Protein AF-A0A644YPH9-F1 (afdb_monomer_lite)

Organism: NCBI:txid1076179

pLDDT: mean 88.37, std 15.54, range [38.16, 98.62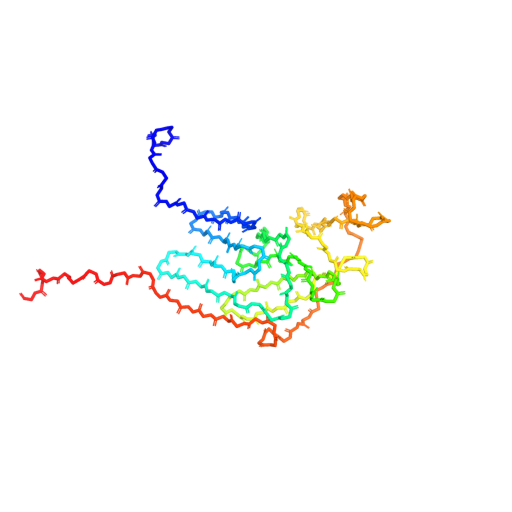]

Structure (mmCIF, N/CA/C/O backbone):
data_AF-A0A644YPH9-F1
#
_entry.id   AF-A0A644YPH9-F1
#
loop_
_atom_site.group_PDB
_atom_site.id
_atom_site.type_symbol
_atom_site.label_atom_id
_atom_site.label_alt_id
_atom_site.label_comp_id
_atom_site.label_asym_id
_atom_site.label_entity_id
_atom_site.label_seq_id
_atom_site.pdbx_PDB_ins_code
_atom_site.Cartn_x
_atom_site.Cartn_y
_atom_site.Cartn_z
_atom_site.occupancy
_atom_site.B_iso_or_equiv
_atom_site.auth_seq_id
_atom_site.auth_comp_id
_atom_site.auth_asym_id
_atom_site.auth_atom_id
_atom_site.pdbx_PDB_model_num
ATOM 1 N N . MET A 1 1 ? -32.885 12.962 -2.043 1.00 40.41 1 MET A N 1
ATOM 2 C CA . MET A 1 1 ? -31.668 13.190 -2.846 1.00 40.41 1 MET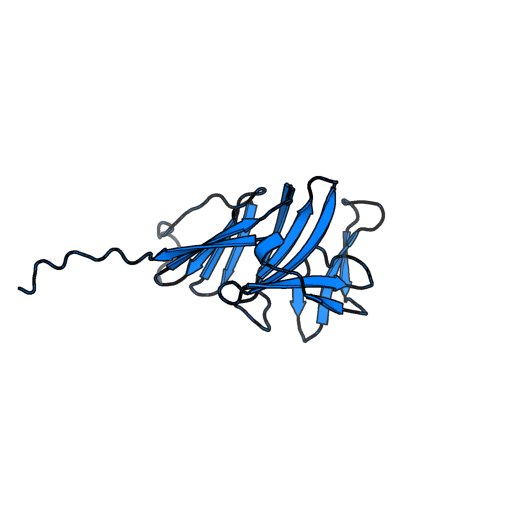 A CA 1
ATOM 3 C C . MET A 1 1 ? -30.880 14.287 -2.142 1.00 40.41 1 MET A C 1
ATOM 5 O O . MET A 1 1 ? -31.164 15.458 -2.343 1.00 40.41 1 MET A O 1
ATOM 9 N N . TYR A 1 2 ? -30.002 13.911 -1.212 1.00 47.50 2 TYR A N 1
ATOM 10 C CA . TYR A 1 2 ? -28.972 14.816 -0.691 1.00 47.50 2 TYR A CA 1
ATOM 11 C C . TYR A 1 2 ? -27.827 14.809 -1.713 1.00 47.50 2 TYR A C 1
ATOM 13 O O . TYR A 1 2 ? -27.569 13.741 -2.264 1.00 47.50 2 TYR A O 1
ATOM 21 N N . GLY A 1 3 ? -27.162 15.934 -1.993 1.00 59.81 3 GLY A N 1
ATOM 22 C CA . GLY A 1 3 ? -25.849 15.840 -2.656 1.00 59.81 3 GLY A CA 1
ATOM 23 C C . GLY A 1 3 ? -25.526 16.743 -3.843 1.00 59.81 3 GLY A C 1
ATOM 24 O O . GLY A 1 3 ? -24.642 16.384 -4.606 1.00 59.81 3 GLY A O 1
ATOM 25 N N . LEU A 1 4 ? -26.165 17.903 -4.016 1.00 57.34 4 LEU A N 1
ATOM 26 C CA . LEU A 1 4 ? -25.574 18.953 -4.873 1.00 57.34 4 LEU A CA 1
ATOM 27 C C . LEU A 1 4 ? -25.153 20.203 -4.087 1.00 57.34 4 LEU A C 1
ATOM 29 O O . LEU A 1 4 ? -24.172 20.831 -4.458 1.00 57.34 4 LEU A O 1
ATOM 33 N N . ASN A 1 5 ? -25.822 20.498 -2.962 1.00 69.81 5 ASN A N 1
ATOM 34 C CA . ASN A 1 5 ? -25.541 21.659 -2.101 1.00 69.81 5 ASN A CA 1
ATOM 35 C C . ASN A 1 5 ? -25.310 21.281 -0.623 1.00 69.81 5 ASN A C 1
ATOM 37 O O . ASN A 1 5 ? -25.461 22.122 0.257 1.00 69.81 5 ASN A O 1
ATOM 41 N N . SER A 1 6 ? -25.047 20.008 -0.318 1.00 69.38 6 SER A N 1
ATOM 42 C CA . SER A 1 6 ? -24.733 19.595 1.055 1.00 69.38 6 SER A CA 1
ATOM 43 C C . SER A 1 6 ? -23.282 19.922 1.373 1.00 69.38 6 SER A C 1
ATOM 45 O O . SER A 1 6 ? -22.406 19.599 0.568 1.00 69.38 6 SER A O 1
ATOM 47 N N . GLU A 1 7 ? -23.023 20.496 2.547 1.00 68.69 7 GLU A N 1
ATOM 48 C CA . GLU A 1 7 ? -21.651 20.601 3.035 1.00 68.69 7 GLU A CA 1
ATOM 49 C C . GLU A 1 7 ? -21.057 19.197 3.235 1.00 68.69 7 GLU A C 1
ATOM 51 O O . GLU A 1 7 ? -21.770 18.281 3.668 1.00 68.69 7 GLU A O 1
ATOM 56 N N . PRO A 1 8 ? -19.782 18.988 2.863 1.00 68.44 8 PRO A N 1
ATOM 57 C CA . PRO A 1 8 ? -19.119 17.714 3.077 1.00 68.44 8 PRO A CA 1
ATOM 58 C C . PRO A 1 8 ? -19.097 17.386 4.572 1.00 68.44 8 PRO A C 1
ATOM 60 O O . PRO A 1 8 ? -18.744 18.224 5.396 1.00 68.44 8 PRO A O 1
ATOM 63 N N . MET A 1 9 ? -19.453 16.147 4.923 1.00 62.53 9 MET A N 1
ATOM 64 C CA . MET A 1 9 ? -19.448 15.694 6.321 1.00 62.53 9 MET A CA 1
ATOM 65 C C . MET A 1 9 ? -18.043 15.699 6.944 1.00 62.53 9 MET A C 1
ATOM 67 O O . MET A 1 9 ? -17.922 15.796 8.159 1.00 62.53 9 MET A O 1
ATOM 71 N N . ALA A 1 10 ? -17.000 15.582 6.120 1.00 64.75 10 ALA A N 1
ATOM 72 C CA . ALA A 1 10 ? -15.603 15.708 6.511 1.00 64.75 10 ALA A CA 1
ATOM 73 C C . ALA A 1 10 ? -14.764 16.134 5.296 1.00 64.75 10 ALA A C 1
ATOM 75 O O . ALA A 1 10 ? -15.078 15.769 4.159 1.00 64.75 10 ALA A O 1
ATOM 76 N N . GLN A 1 11 ? -13.687 16.880 5.538 1.00 73.19 11 GLN A N 1
ATOM 77 C CA . GLN A 1 11 ? -12.686 17.229 4.535 1.00 73.19 11 GLN A CA 1
ATOM 78 C C . GLN A 1 11 ? -11.300 17.100 5.163 1.00 73.19 11 GLN A C 1
ATOM 80 O O . GLN A 1 11 ? -11.021 17.730 6.176 1.00 73.19 11 GLN A O 1
ATOM 85 N N . GLU A 1 12 ? -10.435 16.316 4.528 1.00 76.31 12 GLU A N 1
ATOM 86 C CA . GLU A 1 12 ? -9.078 16.036 4.994 1.00 76.31 12 GLU A CA 1
ATOM 87 C C . GLU A 1 12 ? -8.065 16.293 3.877 1.00 76.31 12 GLU A C 1
ATOM 89 O O . GLU A 1 12 ? -8.379 16.162 2.689 1.00 76.31 12 GLU A O 1
ATOM 94 N N . PHE A 1 13 ? -6.834 16.646 4.248 1.00 81.31 13 PHE A N 1
ATOM 95 C CA . PHE A 1 13 ? -5.732 16.720 3.291 1.00 81.31 13 PHE A CA 1
ATOM 96 C C . PHE A 1 13 ? -5.200 15.313 3.013 1.00 81.31 13 PHE A C 1
ATOM 98 O O . PHE A 1 13 ? -4.717 14.629 3.914 1.00 81.31 13 PHE A O 1
ATOM 105 N N . ALA A 1 14 ? -5.262 14.892 1.751 1.00 91.00 14 ALA A N 1
ATOM 106 C CA . ALA A 1 14 ? -4.777 13.589 1.318 1.00 91.00 14 ALA A CA 1
ATOM 107 C C . ALA A 1 14 ? -3.995 13.709 0.007 1.00 91.00 14 ALA A C 1
ATOM 109 O O . ALA A 1 14 ? -4.498 14.250 -0.977 1.00 91.00 14 ALA A O 1
ATOM 110 N N . ASP A 1 15 ? -2.782 13.156 -0.011 1.00 95.25 15 ASP A N 1
ATOM 111 C CA . ASP A 1 15 ? -2.005 12.958 -1.242 1.00 95.25 15 ASP A CA 1
ATOM 112 C C . ASP A 1 15 ? -2.332 11.604 -1.886 1.00 95.25 15 ASP A C 1
ATOM 114 O O . ASP A 1 15 ? -2.245 11.430 -3.103 1.00 95.25 15 ASP A O 1
ATOM 118 N N . VAL A 1 16 ? -2.702 10.623 -1.059 1.00 96.56 16 VAL A N 1
ATOM 119 C CA . VAL A 1 16 ? -3.075 9.269 -1.469 1.00 96.56 16 VAL A CA 1
ATOM 120 C C . VAL A 1 16 ? -4.254 8.780 -0.636 1.00 96.56 16 VAL A C 1
ATOM 122 O O . VAL A 1 16 ? -4.395 9.139 0.531 1.00 96.56 16 VAL A O 1
ATOM 125 N N . GLY A 1 17 ? -5.092 7.928 -1.220 1.00 95.56 17 GLY A N 1
ATOM 126 C CA . GLY A 1 17 ? -6.239 7.369 -0.520 1.00 95.56 17 GLY A CA 1
ATOM 127 C C . GLY A 1 17 ? -7.339 6.888 -1.453 1.00 95.56 17 GLY A C 1
ATOM 128 O O . GLY A 1 17 ? -7.242 7.013 -2.675 1.00 95.56 17 GLY A O 1
ATOM 129 N N . PHE A 1 18 ? -8.390 6.335 -0.861 1.00 94.62 18 PHE A N 1
ATOM 130 C CA . PHE A 1 18 ? -9.619 5.961 -1.544 1.00 94.62 18 PHE A CA 1
ATOM 131 C C . PHE A 1 18 ? -10.792 5.925 -0.559 1.00 94.62 18 PHE A C 1
ATOM 133 O O . PHE A 1 18 ? -10.614 5.795 0.651 1.00 94.62 18 PHE A O 1
ATOM 140 N N . ILE A 1 19 ? -12.002 5.988 -1.109 1.00 92.56 19 ILE A N 1
ATOM 141 C CA . ILE A 1 19 ? -13.243 5.722 -0.384 1.00 92.56 19 ILE A CA 1
ATOM 142 C C . ILE A 1 19 ? -13.843 4.444 -0.964 1.00 92.56 19 ILE A C 1
ATOM 144 O O . ILE A 1 19 ? -13.970 4.311 -2.184 1.00 92.56 19 ILE A O 1
ATOM 148 N N . HIS A 1 20 ? -14.206 3.500 -0.102 1.00 89.75 20 HIS A N 1
ATOM 149 C CA . HIS A 1 20 ? -14.934 2.298 -0.486 1.00 89.75 20 HIS A CA 1
ATOM 150 C C . HIS A 1 20 ? -16.060 2.044 0.514 1.00 89.75 20 HIS A C 1
ATOM 152 O O . HIS A 1 20 ? -15.810 1.650 1.649 1.00 89.75 20 HIS A O 1
ATOM 158 N N . LYS A 1 21 ? -17.308 2.243 0.074 1.00 88.69 21 LYS A N 1
ATOM 159 C CA . LYS A 1 21 ? -18.503 2.178 0.931 1.00 88.69 21 LYS A CA 1
ATOM 160 C C . LYS A 1 21 ? -18.388 3.162 2.108 1.00 88.69 21 LYS A C 1
ATOM 162 O O . LYS A 1 21 ? -18.367 4.364 1.881 1.00 88.69 21 LYS A O 1
ATOM 167 N N . ASP A 1 22 ? -18.332 2.644 3.325 1.00 86.69 22 ASP A N 1
ATOM 168 C CA . ASP A 1 22 ? -18.206 3.327 4.612 1.00 86.69 22 ASP A CA 1
ATOM 169 C C . ASP A 1 22 ? -16.759 3.377 5.134 1.00 86.69 22 ASP A C 1
ATOM 171 O O . ASP A 1 22 ? -16.531 3.842 6.246 1.00 86.69 22 ASP A O 1
ATOM 175 N N . HIS A 1 23 ? -15.787 2.919 4.338 1.00 88.62 23 HIS A N 1
ATOM 176 C CA . HIS A 1 23 ? -14.367 2.973 4.671 1.00 88.62 23 HIS A CA 1
ATOM 177 C C . HIS A 1 23 ? -13.699 4.127 3.926 1.00 88.62 23 HIS A C 1
ATOM 179 O O . HIS A 1 23 ? -13.799 4.238 2.696 1.00 88.62 23 HIS A O 1
ATOM 185 N N . VAL A 1 24 ? -12.969 4.957 4.666 1.00 92.94 24 VAL A N 1
ATOM 186 C CA . VAL A 1 24 ? -12.131 6.022 4.110 1.00 92.94 24 VAL A CA 1
ATOM 187 C C . VAL A 1 24 ? -10.686 5.722 4.469 1.00 92.94 24 VAL A C 1
ATOM 189 O O . VAL A 1 24 ? -10.343 5.632 5.642 1.00 92.94 24 VAL A O 1
ATOM 192 N N . VAL A 1 25 ? -9.831 5.572 3.460 1.00 95.31 25 VAL A N 1
ATOM 193 C CA . VAL A 1 25 ? -8.392 5.369 3.649 1.00 95.31 25 VAL A CA 1
ATOM 19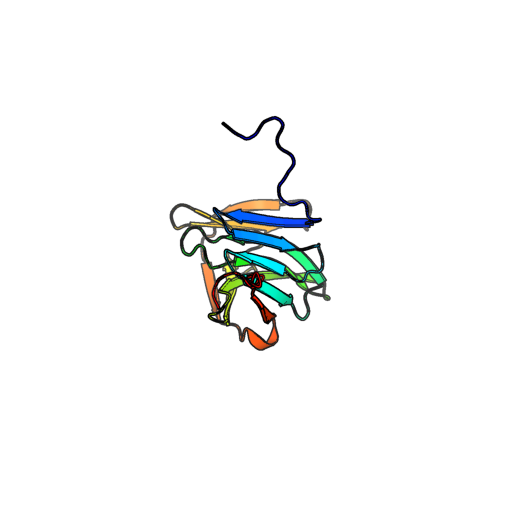4 C C . VAL A 1 25 ? -7.665 6.549 3.051 1.00 95.31 25 VAL A C 1
ATOM 196 O O . VAL A 1 25 ? -7.857 6.850 1.874 1.00 95.31 25 VAL A O 1
ATOM 199 N N . TYR A 1 26 ? -6.814 7.205 3.826 1.00 96.31 26 TYR A N 1
ATOM 200 C CA . TYR A 1 26 ? -6.079 8.368 3.353 1.00 96.31 26 TYR A CA 1
ATOM 201 C C . TYR A 1 26 ? -4.738 8.525 4.056 1.00 96.31 26 TYR A C 1
ATOM 203 O O . TYR A 1 26 ? -4.511 8.007 5.147 1.00 96.31 26 TYR A O 1
ATOM 211 N N . ALA A 1 27 ? -3.832 9.232 3.393 1.00 97.38 27 ALA A N 1
ATOM 212 C CA . ALA A 1 27 ? -2.565 9.650 3.959 1.00 97.38 27 ALA A CA 1
ATOM 213 C C . ALA A 1 27 ? -2.033 10.886 3.226 1.00 97.38 27 ALA A C 1
ATOM 215 O O . ALA A 1 27 ? -2.278 11.082 2.029 1.00 97.38 27 ALA A O 1
ATOM 216 N N . GLY A 1 28 ? -1.220 11.674 3.925 1.00 96.50 28 GLY A N 1
ATOM 217 C CA . GLY A 1 28 ? -0.272 12.568 3.265 1.00 96.50 28 GLY A CA 1
ATOM 218 C C . GLY A 1 28 ? 0.868 11.780 2.612 1.00 96.50 28 GLY A C 1
ATOM 219 O O . GLY A 1 28 ? 1.048 10.582 2.846 1.00 96.50 28 GLY A O 1
ATOM 220 N N . ARG A 1 29 ? 1.709 12.463 1.833 1.00 95.44 29 ARG A N 1
ATOM 221 C CA . ARG A 1 29 ? 2.818 11.850 1.089 1.00 95.44 29 ARG A CA 1
ATOM 222 C C . ARG A 1 29 ? 3.796 11.077 1.976 1.00 95.44 29 ARG A C 1
ATOM 224 O O . ARG A 1 29 ? 4.468 10.190 1.472 1.00 95.44 29 ARG A O 1
ATOM 231 N N . ARG A 1 30 ? 3.904 11.395 3.269 1.00 95.88 30 ARG A N 1
ATOM 232 C CA . ARG A 1 30 ? 4.821 10.740 4.224 1.00 95.88 30 ARG A CA 1
ATOM 233 C C . ARG A 1 30 ? 4.117 9.840 5.247 1.00 95.88 30 ARG A C 1
ATOM 235 O O . ARG A 1 30 ? 4.767 9.342 6.158 1.00 95.88 30 ARG A O 1
ATOM 242 N N . GLY A 1 31 ? 2.812 9.618 5.099 1.00 94.81 31 GLY A N 1
ATOM 243 C CA . GLY A 1 31 ? 2.020 8.917 6.105 1.00 94.81 31 GLY A CA 1
ATOM 244 C C . GLY A 1 31 ? 1.762 9.758 7.369 1.00 94.81 31 GLY A C 1
ATOM 245 O O . GLY A 1 31 ? 1.995 10.970 7.351 1.00 94.81 31 GLY A O 1
ATOM 246 N N . PRO A 1 32 ? 1.288 9.125 8.459 1.00 96.88 32 PRO A N 1
ATOM 247 C CA . PRO A 1 32 ? 0.827 7.731 8.516 1.00 96.88 32 PRO A CA 1
ATOM 248 C C . PRO A 1 32 ? -0.404 7.495 7.625 1.00 96.88 32 PRO A C 1
ATOM 250 O O . PRO A 1 32 ? -0.995 8.444 7.108 1.00 96.88 32 PRO A O 1
ATOM 253 N N . ILE A 1 33 ? -0.764 6.229 7.401 1.00 97.94 33 ILE A N 1
ATOM 254 C CA . ILE A 1 33 ? -2.029 5.892 6.734 1.00 97.94 33 ILE A CA 1
ATOM 255 C C . ILE A 1 33 ? -3.126 5.819 7.788 1.00 97.94 33 ILE A C 1
ATOM 257 O O . ILE A 1 33 ? -3.005 5.044 8.733 1.00 97.94 33 ILE A O 1
ATOM 261 N N . THR A 1 34 ? -4.200 6.572 7.589 1.00 97.06 34 THR A N 1
ATOM 262 C CA . THR A 1 34 ? -5.401 6.519 8.421 1.00 97.06 34 THR A CA 1
ATOM 263 C C . THR A 1 34 ? -6.496 5.755 7.689 1.00 97.06 34 THR A C 1
ATOM 265 O O . THR A 1 34 ? -6.770 6.007 6.513 1.00 97.06 34 THR A O 1
ATOM 268 N N . ILE A 1 35 ? -7.123 4.818 8.392 1.00 95.38 35 ILE A N 1
ATOM 269 C CA . ILE A 1 35 ? -8.295 4.061 7.958 1.00 95.38 35 ILE A CA 1
ATOM 270 C C . ILE A 1 35 ? -9.424 4.433 8.910 1.00 95.38 35 ILE A C 1
ATOM 272 O O . ILE A 1 35 ? -9.339 4.166 10.106 1.00 95.38 35 ILE A O 1
ATOM 276 N N . VAL A 1 36 ? -10.472 5.051 8.388 1.00 93.31 36 VAL A N 1
ATOM 277 C CA . VAL A 1 36 ? -11.686 5.364 9.140 1.00 93.31 36 VAL A CA 1
ATOM 278 C C . VAL A 1 36 ? -12.761 4.377 8.728 1.00 93.31 36 VAL A C 1
ATOM 280 O O . VAL A 1 36 ? -13.081 4.258 7.544 1.00 93.31 36 VAL A O 1
ATOM 283 N N . GLU A 1 37 ? -13.306 3.683 9.718 1.00 90.31 37 GLU A N 1
ATOM 284 C CA . GLU A 1 37 ? -14.361 2.687 9.577 1.00 90.31 37 GLU A CA 1
ATOM 285 C C . GLU A 1 37 ? -15.479 2.989 10.590 1.00 90.31 37 GLU A C 1
ATOM 287 O O . GLU A 1 37 ? -15.282 3.770 11.529 1.00 90.31 37 GLU A O 1
ATOM 292 N N . PRO A 1 38 ? -16.668 2.377 10.467 1.00 88.50 38 PRO A N 1
ATOM 293 C CA . PRO A 1 38 ? -17.702 2.534 11.481 1.00 88.50 38 PRO A CA 1
ATOM 294 C C . PRO A 1 38 ? -17.221 2.106 12.876 1.00 88.50 38 PRO A C 1
ATOM 296 O O . PRO A 1 38 ? -16.975 0.931 13.141 1.00 88.50 38 PRO A O 1
ATOM 299 N N . GLY A 1 39 ? -17.134 3.071 13.793 1.00 87.75 39 GLY A N 1
ATOM 300 C CA . GLY A 1 39 ? -16.837 2.831 15.206 1.00 87.75 39 GLY A CA 1
ATOM 301 C C . GLY A 1 39 ? -15.354 2.759 15.573 1.00 87.75 39 GLY A C 1
ATOM 302 O O . GLY A 1 39 ? -15.050 2.669 16.763 1.00 87.75 39 GLY A O 1
ATOM 303 N N . ARG A 1 40 ? -14.435 2.833 14.602 1.00 91.62 40 ARG A N 1
ATOM 304 C CA . ARG A 1 40 ? -12.993 2.855 14.870 1.00 91.62 40 ARG A CA 1
ATOM 305 C C . ARG A 1 40 ? -12.194 3.600 13.804 1.00 91.62 40 ARG A C 1
ATOM 307 O O . ARG A 1 40 ? -12.576 3.665 12.638 1.00 91.62 40 ARG A O 1
ATOM 314 N N . ALA A 1 41 ? -11.036 4.097 14.213 1.00 94.44 41 ALA A N 1
ATOM 315 C CA . ALA A 1 41 ? -9.994 4.599 13.340 1.00 94.44 41 ALA A CA 1
ATOM 316 C C . ALA A 1 41 ? -8.714 3.790 13.574 1.00 94.44 41 ALA A C 1
ATOM 318 O O . ALA A 1 41 ? -8.309 3.563 14.714 1.00 94.44 41 ALA A O 1
ATOM 319 N N . VAL A 1 42 ? -8.074 3.356 12.493 1.00 96.44 42 VAL A N 1
ATOM 320 C CA . VAL A 1 42 ? -6.801 2.632 12.522 1.00 96.44 42 VAL A CA 1
ATOM 321 C C . VAL A 1 42 ? -5.725 3.510 11.902 1.00 96.44 42 VAL A C 1
ATOM 323 O O . VAL A 1 42 ? -5.900 4.037 10.805 1.00 96.44 42 VAL A O 1
ATOM 326 N N . THR A 1 43 ? -4.597 3.647 12.589 1.00 97.94 43 THR A N 1
ATOM 327 C CA . THR A 1 43 ? -3.422 4.372 12.101 1.00 97.94 43 THR A CA 1
ATOM 328 C C . THR A 1 43 ? -2.288 3.391 11.836 1.00 97.94 43 THR A C 1
ATOM 330 O O . THR A 1 43 ? -1.906 2.610 12.706 1.00 97.94 43 THR A O 1
ATOM 333 N N . LEU A 1 44 ? -1.727 3.447 10.628 1.00 98.44 44 LEU A N 1
ATOM 334 C CA . LEU A 1 44 ? -0.582 2.651 10.201 1.00 98.44 44 LEU A CA 1
ATOM 335 C C . LEU A 1 44 ? 0.643 3.555 10.054 1.00 98.44 44 LEU A C 1
ATOM 337 O O . LEU A 1 44 ? 0.755 4.338 9.106 1.00 98.44 44 LEU A O 1
ATOM 341 N N . SER A 1 45 ? 1.581 3.425 10.986 1.00 98.25 45 SER A N 1
ATOM 342 C CA . SER A 1 45 ? 2.894 4.066 10.901 1.00 98.25 45 SER A CA 1
ATOM 343 C C . SER A 1 45 ? 3.846 3.170 10.116 1.00 98.25 45 SER A C 1
ATOM 345 O O . SER A 1 45 ? 4.096 2.039 10.529 1.00 98.25 45 SER A O 1
ATOM 347 N N . LEU A 1 46 ? 4.358 3.661 8.984 1.00 97.69 46 LEU A N 1
ATOM 348 C CA . LEU A 1 46 ? 5.227 2.893 8.088 1.00 97.69 46 LEU A CA 1
ATOM 349 C C . LEU A 1 46 ? 6.704 3.199 8.358 1.00 97.69 46 LEU A C 1
ATOM 351 O O . LEU A 1 46 ? 7.111 4.361 8.365 1.00 97.69 46 LEU A O 1
ATOM 355 N N . HIS A 1 47 ? 7.517 2.159 8.515 1.00 97.06 47 HIS A N 1
ATOM 356 C CA . HIS A 1 47 ? 8.944 2.262 8.824 1.00 97.06 47 HIS A CA 1
ATOM 357 C C . HIS A 1 47 ? 9.792 2.228 7.551 1.00 97.06 47 HIS A C 1
ATOM 359 O O . HIS A 1 47 ? 9.549 1.432 6.646 1.00 97.06 47 HIS A O 1
ATOM 365 N N . GLY A 1 48 ? 10.804 3.097 7.470 1.00 95.56 48 GLY A N 1
ATOM 366 C CA . GLY A 1 48 ? 11.742 3.155 6.337 1.00 95.56 48 GLY A CA 1
ATOM 367 C C . GLY A 1 48 ? 11.162 3.699 5.022 1.00 95.56 48 GLY A C 1
ATOM 368 O O . GLY A 1 48 ? 11.891 3.816 4.037 1.00 95.56 48 GLY A O 1
ATOM 369 N N . VAL A 1 49 ? 9.876 4.055 5.000 1.00 97.12 49 VAL A N 1
ATOM 370 C CA . VAL A 1 49 ? 9.185 4.644 3.847 1.00 97.12 49 VAL A CA 1
ATOM 371 C C . VAL A 1 49 ? 9.464 6.144 3.784 1.00 97.12 49 VAL A C 1
ATOM 373 O O . VAL A 1 49 ? 9.248 6.866 4.753 1.00 97.12 49 VAL A O 1
ATOM 376 N N . GLU A 1 50 ? 9.917 6.629 2.629 1.00 97.75 50 GLU A N 1
ATOM 377 C CA . GLU A 1 50 ? 10.105 8.061 2.386 1.00 97.75 50 GLU A CA 1
ATOM 378 C C . GLU A 1 50 ? 8.818 8.711 1.883 1.00 97.75 50 GLU A C 1
ATOM 380 O O . GLU A 1 50 ? 8.402 9.753 2.399 1.00 97.75 50 GLU A O 1
ATOM 385 N N . PHE A 1 51 ? 8.203 8.093 0.867 1.00 97.50 51 PHE A N 1
ATOM 386 C CA . PHE A 1 51 ? 7.020 8.616 0.200 1.00 97.50 51 PHE A CA 1
ATOM 387 C C . PHE A 1 51 ? 6.010 7.531 -0.162 1.00 97.50 51 PHE A C 1
ATOM 389 O O . PHE A 1 51 ? 6.362 6.465 -0.664 1.00 97.50 51 PHE A O 1
ATOM 396 N N . LEU A 1 52 ? 4.734 7.863 -0.001 1.00 98.06 52 LEU A N 1
ATOM 397 C CA . LEU A 1 52 ? 3.592 7.131 -0.520 1.00 98.06 52 LEU A CA 1
ATOM 398 C C . LEU A 1 52 ? 3.197 7.677 -1.890 1.00 98.06 52 LEU A C 1
ATOM 400 O O . LEU A 1 52 ? 3.086 8.885 -2.095 1.00 98.06 52 LEU A O 1
ATOM 404 N N . TYR A 1 53 ? 2.965 6.766 -2.832 1.00 96.00 53 TYR A N 1
ATOM 405 C CA . TYR A 1 53 ? 2.609 7.094 -4.212 1.00 96.00 53 TYR A CA 1
ATOM 406 C C . TYR A 1 53 ? 1.209 6.649 -4.608 1.00 96.00 53 TYR A C 1
ATOM 408 O O . TYR A 1 53 ? 0.624 7.243 -5.517 1.00 96.00 53 TYR A O 1
ATOM 416 N N . ARG A 1 54 ? 0.684 5.594 -3.982 1.00 96.12 54 ARG A N 1
ATOM 417 C CA . ARG A 1 54 ? -0.706 5.159 -4.141 1.00 96.12 54 ARG A CA 1
ATOM 418 C C . ARG A 1 54 ? -1.106 4.256 -2.987 1.00 96.12 54 ARG A C 1
ATOM 420 O O . ARG A 1 54 ? -0.316 3.409 -2.574 1.00 96.12 54 ARG A O 1
ATOM 427 N N . ILE A 1 55 ? -2.357 4.399 -2.570 1.00 97.62 55 ILE A N 1
ATOM 428 C CA . ILE A 1 55 ? -3.074 3.437 -1.740 1.00 97.62 55 ILE A CA 1
ATOM 429 C C . ILE A 1 55 ? -4.388 3.129 -2.459 1.00 97.62 55 ILE A C 1
ATOM 431 O O . ILE A 1 55 ? -5.075 4.046 -2.907 1.00 97.62 55 ILE A O 1
ATOM 435 N N . SER A 1 56 ? -4.725 1.856 -2.612 1.00 96.56 56 SER A N 1
ATOM 436 C CA . SER A 1 56 ? -6.012 1.412 -3.158 1.00 96.56 56 SER A CA 1
ATOM 437 C C . SER A 1 56 ? -6.447 0.102 -2.514 1.00 96.56 56 SER A C 1
ATOM 439 O O . SER A 1 56 ? -5.624 -0.592 -1.928 1.00 96.56 56 SER A O 1
ATOM 441 N N . TYR A 1 57 ? -7.723 -0.251 -2.625 1.00 95.06 57 TYR A N 1
ATOM 442 C CA . TYR A 1 57 ? -8.211 -1.556 -2.182 1.00 95.06 57 TYR A CA 1
ATOM 443 C C . TYR A 1 57 ? -7.906 -2.652 -3.213 1.00 95.06 57 TYR A C 1
ATOM 445 O O . TYR A 1 57 ? -7.784 -2.386 -4.412 1.00 95.06 57 TYR A O 1
ATOM 453 N N . ASP A 1 58 ? -7.823 -3.894 -2.744 1.00 94.81 58 ASP A N 1
ATOM 454 C CA . ASP A 1 58 ? -7.890 -5.091 -3.581 1.00 94.81 58 ASP A CA 1
ATOM 455 C C . ASP A 1 58 ? -9.365 -5.506 -3.782 1.00 94.81 58 ASP A C 1
ATOM 457 O O . ASP A 1 58 ? -10.041 -5.834 -2.805 1.00 94.81 58 ASP A O 1
ATOM 461 N N . PRO A 1 59 ? -9.902 -5.531 -5.018 1.00 92.50 59 PRO A N 1
ATOM 462 C CA . PRO A 1 59 ? -11.300 -5.894 -5.255 1.00 92.50 59 PRO A CA 1
ATOM 463 C C . PRO A 1 59 ? -11.646 -7.342 -4.887 1.00 92.50 59 PRO A C 1
ATOM 465 O O . PRO A 1 59 ? -12.822 -7.645 -4.696 1.00 92.50 59 PRO A O 1
ATOM 468 N N . PHE A 1 60 ? -10.658 -8.234 -4.770 1.00 92.19 60 PHE A N 1
ATOM 469 C CA . PHE A 1 60 ? -10.877 -9.626 -4.372 1.00 92.19 60 PHE A CA 1
ATOM 470 C C . PHE A 1 60 ? -10.824 -9.830 -2.857 1.00 92.19 60 PHE A C 1
ATOM 472 O O . PHE A 1 60 ? -11.373 -10.809 -2.351 1.00 92.19 60 PHE A O 1
ATOM 479 N N . GLN A 1 61 ? -10.185 -8.915 -2.126 1.00 91.75 61 GLN A N 1
ATOM 480 C CA . GLN A 1 61 ? -10.147 -8.893 -0.664 1.00 91.75 61 GLN A CA 1
ATOM 481 C C . GLN A 1 61 ? -10.197 -7.432 -0.195 1.00 91.75 61 GLN A C 1
ATOM 483 O O . GLN A 1 61 ? -9.145 -6.861 0.074 1.00 91.75 61 GLN A O 1
ATOM 488 N N . PRO A 1 62 ? -11.389 -6.811 -0.082 1.00 85.75 62 PRO A N 1
ATOM 489 C CA . PRO A 1 62 ? -11.519 -5.363 0.132 1.00 85.75 62 PRO A CA 1
ATOM 490 C C . PRO A 1 62 ? -10.824 -4.805 1.383 1.00 85.75 62 PRO A C 1
ATOM 492 O O . PRO A 1 62 ? -10.425 -3.645 1.382 1.00 85.75 62 PRO A O 1
ATOM 495 N N . ASN A 1 63 ? -10.611 -5.633 2.412 1.00 89.31 63 ASN A N 1
ATOM 496 C CA . ASN A 1 63 ? -9.863 -5.259 3.621 1.00 89.31 63 ASN A CA 1
ATOM 497 C C . ASN A 1 63 ? -8.336 -5.276 3.416 1.00 89.31 63 ASN A C 1
ATOM 499 O O . ASN A 1 63 ? -7.580 -4.979 4.336 1.00 89.31 63 ASN A O 1
ATOM 503 N N . ARG A 1 64 ? -7.853 -5.668 2.233 1.00 96.00 64 ARG A N 1
ATOM 504 C CA . ARG A 1 64 ? -6.441 -5.633 1.866 1.00 96.00 64 ARG A CA 1
ATOM 505 C C . ARG A 1 64 ? -6.137 -4.335 1.127 1.00 96.00 64 ARG A C 1
ATOM 507 O O . ARG A 1 64 ? -6.697 -4.051 0.068 1.00 96.00 64 ARG A O 1
ATOM 514 N N . LEU A 1 65 ? -5.185 -3.590 1.667 1.00 97.88 65 LEU A N 1
ATOM 515 C CA . LEU A 1 65 ? -4.623 -2.397 1.059 1.00 97.88 65 LEU A CA 1
ATOM 516 C C . LEU A 1 65 ? -3.504 -2.778 0.092 1.00 97.88 65 LEU A C 1
ATOM 518 O O . LEU A 1 65 ? -2.606 -3.544 0.438 1.00 97.88 65 LEU A O 1
ATOM 522 N N . LEU A 1 66 ? -3.531 -2.192 -1.098 1.00 98.31 66 LEU A N 1
ATOM 523 C CA . LEU A 1 66 ? -2.428 -2.161 -2.049 1.00 98.31 66 LEU A CA 1
ATOM 524 C C . LEU A 1 66 ? -1.717 -0.822 -1.885 1.00 98.31 66 LEU A C 1
ATOM 526 O O . LEU A 1 66 ? -2.291 0.231 -2.169 1.00 98.31 66 LEU A O 1
ATOM 530 N N . ILE A 1 67 ? -0.482 -0.863 -1.401 1.00 98.50 67 ILE A N 1
ATOM 531 C CA . ILE A 1 67 ? 0.305 0.312 -1.032 1.00 98.50 67 ILE A CA 1
ATOM 532 C C . ILE A 1 67 ? 1.542 0.328 -1.915 1.00 98.50 67 ILE A C 1
ATOM 534 O O . ILE A 1 67 ? 2.271 -0.652 -1.974 1.00 98.50 67 ILE A O 1
ATOM 538 N N . SER A 1 68 ? 1.817 1.435 -2.591 1.00 97.94 68 SER A N 1
ATOM 539 C CA . SER A 1 68 ? 3.084 1.601 -3.306 1.00 97.94 68 SER A CA 1
ATOM 540 C C . SER A 1 68 ? 3.716 2.934 -2.973 1.00 97.94 68 SER A C 1
ATOM 542 O O . SER A 1 68 ? 3.024 3.937 -2.774 1.00 97.94 68 SER A O 1
ATOM 544 N N . GLY A 1 69 ? 5.037 2.935 -2.928 1.00 96.81 69 GLY A N 1
ATOM 545 C CA . GLY A 1 69 ? 5.815 4.065 -2.466 1.00 96.81 69 GLY A CA 1
ATOM 546 C C . GLY A 1 69 ? 7.296 3.848 -2.713 1.00 96.81 69 GLY A C 1
ATOM 547 O O . GLY A 1 69 ? 7.691 2.935 -3.438 1.00 96.81 69 GLY A O 1
ATOM 548 N N . GLN A 1 70 ? 8.092 4.704 -2.101 1.00 96.38 70 GLN A N 1
ATOM 549 C CA . GLN A 1 70 ? 9.542 4.712 -2.185 1.00 96.38 70 GLN A CA 1
ATOM 550 C C . GLN A 1 70 ? 10.142 4.677 -0.779 1.00 96.38 70 GLN A C 1
ATOM 552 O O . GLN A 1 70 ? 9.631 5.335 0.132 1.00 96.38 70 GLN A O 1
ATOM 557 N N . TYR A 1 71 ? 11.220 3.915 -0.615 1.00 97.25 71 TYR A N 1
ATOM 558 C CA . TYR A 1 71 ? 12.065 3.943 0.578 1.00 97.25 71 TYR A CA 1
ATOM 559 C C . TYR A 1 71 ? 13.053 5.116 0.539 1.00 97.25 71 TYR A C 1
ATOM 561 O O . TYR A 1 71 ? 13.256 5.739 -0.500 1.00 97.25 71 TYR A O 1
ATOM 569 N N . LEU A 1 72 ? 13.716 5.383 1.665 1.00 95.38 72 LEU A N 1
ATOM 570 C CA . LEU A 1 72 ? 14.711 6.462 1.803 1.00 95.38 72 LEU A CA 1
ATOM 571 C C . LEU A 1 72 ? 15.883 6.384 0.809 1.00 95.38 72 LEU A C 1
ATOM 573 O O . LEU A 1 72 ? 16.522 7.396 0.541 1.00 95.38 72 LEU A O 1
ATOM 577 N N . ASP A 1 73 ? 16.184 5.199 0.277 1.00 95.06 73 ASP A N 1
ATOM 578 C CA . ASP A 1 73 ? 17.256 4.982 -0.701 1.00 95.06 73 ASP A CA 1
ATOM 579 C C . ASP A 1 73 ? 16.817 5.196 -2.162 1.00 95.06 73 ASP A C 1
ATOM 581 O O . ASP A 1 73 ? 17.609 5.005 -3.084 1.00 95.06 73 ASP A O 1
ATOM 585 N N . GLY A 1 74 ? 15.561 5.585 -2.390 1.00 92.38 74 GLY A N 1
ATOM 586 C CA . GLY A 1 74 ? 15.014 5.797 -3.726 1.00 92.38 74 GLY A CA 1
ATOM 587 C C . GLY A 1 74 ? 14.368 4.569 -4.361 1.00 92.38 74 GLY A C 1
ATOM 588 O O . GLY A 1 74 ? 13.711 4.697 -5.397 1.00 92.38 74 GLY A O 1
ATOM 589 N N . THR A 1 75 ? 14.512 3.385 -3.765 1.00 93.75 75 THR A N 1
ATOM 590 C CA . THR A 1 75 ? 13.946 2.158 -4.329 1.00 93.75 75 THR A CA 1
ATOM 591 C C . THR A 1 75 ? 12.436 2.077 -4.101 1.00 93.75 75 THR A C 1
ATOM 593 O O . THR A 1 75 ? 11.895 2.559 -3.103 1.00 93.75 75 THR A O 1
ATOM 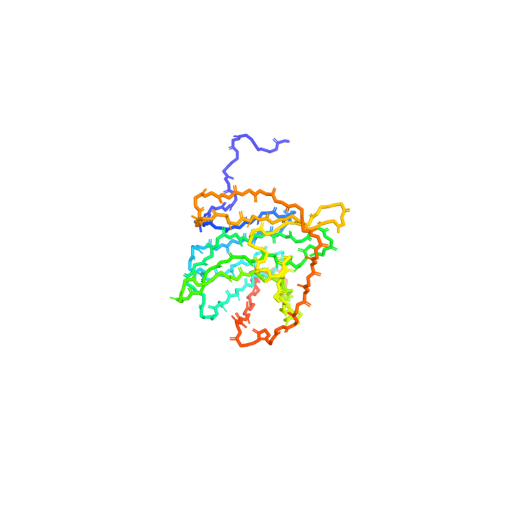596 N N . ILE A 1 76 ? 11.729 1.485 -5.067 1.00 94.62 76 ILE A N 1
ATOM 597 C CA . ILE A 1 76 ? 10.270 1.347 -5.034 1.00 94.62 76 ILE A CA 1
ATOM 598 C C . ILE A 1 76 ? 9.864 0.095 -4.272 1.00 94.62 76 ILE A C 1
ATOM 600 O O . ILE A 1 76 ? 10.460 -0.966 -4.441 1.00 94.62 76 ILE A O 1
ATOM 604 N N . PHE A 1 77 ? 8.770 0.197 -3.524 1.00 97.12 77 PHE A N 1
ATOM 605 C CA . PHE A 1 77 ? 8.062 -0.955 -2.984 1.00 97.12 77 PHE A CA 1
ATOM 606 C C . PHE A 1 77 ? 6.616 -1.010 -3.462 1.00 97.12 77 PHE A C 1
ATOM 608 O O . PHE A 1 77 ? 6.000 -0.005 -3.836 1.00 97.12 77 PHE A O 1
ATOM 615 N N . SER A 1 78 ? 6.063 -2.218 -3.399 1.00 98.19 78 SER A N 1
ATOM 616 C CA . SER A 1 78 ? 4.635 -2.463 -3.542 1.00 98.19 78 SER A CA 1
ATOM 617 C C . SER A 1 78 ? 4.197 -3.510 -2.530 1.00 98.19 78 SER A C 1
ATOM 619 O O . SER A 1 78 ? 4.641 -4.652 -2.581 1.00 98.19 78 SER A O 1
ATOM 621 N N . TRP A 1 79 ? 3.329 -3.140 -1.605 1.00 98.62 79 TRP A N 1
ATOM 622 C CA . TRP A 1 79 ? 2.840 -3.990 -0.535 1.00 98.62 79 TRP A CA 1
ATOM 623 C C . TRP A 1 79 ? 1.358 -4.305 -0.687 1.00 98.62 79 TRP A C 1
ATOM 625 O O . TRP A 1 79 ? 0.571 -3.502 -1.181 1.00 98.62 79 TRP A O 1
ATOM 635 N N . ALA A 1 80 ? 0.995 -5.482 -0.202 1.00 98.44 80 ALA A N 1
ATOM 636 C CA . ALA A 1 80 ? -0.358 -5.921 0.064 1.00 98.44 80 ALA A CA 1
ATOM 637 C C . ALA A 1 80 ? -0.470 -6.122 1.577 1.00 98.44 80 ALA A C 1
ATOM 639 O O . ALA A 1 80 ? 0.155 -7.036 2.116 1.00 98.44 80 ALA A O 1
ATOM 640 N N . TYR A 1 81 ? -1.226 -5.266 2.260 1.00 98.50 81 TYR A N 1
ATOM 641 C CA . TYR A 1 81 ? -1.350 -5.295 3.715 1.00 98.50 81 TYR A CA 1
ATOM 642 C C . TYR A 1 81 ? -2.794 -5.508 4.156 1.00 98.50 81 TYR A C 1
ATOM 644 O O . TYR A 1 81 ? -3.696 -4.865 3.628 1.00 98.50 81 TYR A O 1
ATOM 652 N N . GLN A 1 82 ? -3.011 -6.400 5.119 1.00 97.25 82 GLN A N 1
ATOM 653 C CA . GLN A 1 82 ? -4.308 -6.631 5.756 1.00 97.25 82 GLN A CA 1
ATOM 654 C C . GLN A 1 82 ? -4.250 -6.145 7.212 1.00 97.25 82 GLN A C 1
ATOM 656 O O . GLN A 1 82 ? -3.690 -6.862 8.052 1.00 97.25 82 GLN A O 1
ATOM 661 N N . PRO A 1 83 ? -4.805 -4.953 7.509 1.00 95.06 83 PRO A N 1
ATOM 662 C CA . PRO A 1 83 ? -4.921 -4.430 8.870 1.00 95.06 83 PRO A CA 1
ATOM 663 C C . PRO A 1 83 ? -5.675 -5.398 9.790 1.00 95.06 83 PRO A C 1
ATOM 665 O O . PRO A 1 83 ? -6.489 -6.206 9.332 1.00 95.06 83 PRO A O 1
ATOM 668 N N . GLY A 1 84 ? -5.376 -5.366 11.086 1.00 93.44 84 GLY A N 1
ATOM 669 C CA . GLY A 1 84 ? -5.920 -6.258 12.113 1.00 93.44 84 GLY A CA 1
ATOM 670 C C . GLY A 1 84 ? -5.339 -7.676 12.075 1.00 93.44 84 GLY A C 1
ATOM 671 O O . GLY A 1 84 ? -4.968 -8.227 13.108 1.00 93.44 84 GLY A O 1
ATOM 672 N N . MET A 1 85 ? -5.190 -8.264 10.883 1.00 95.12 85 MET A N 1
ATOM 673 C CA . MET A 1 85 ? -4.528 -9.564 10.702 1.00 95.12 85 MET A CA 1
ATOM 674 C C . MET A 1 85 ? -2.999 -9.457 10.692 1.00 95.12 85 MET A C 1
ATOM 676 O O . MET A 1 85 ? -2.317 -10.473 10.811 1.00 95.12 85 MET A O 1
ATOM 680 N N . LYS A 1 86 ? -2.462 -8.244 10.507 1.00 96.00 86 LYS A N 1
ATOM 681 C CA . LYS A 1 86 ? -1.028 -7.963 10.342 1.00 96.00 86 LYS A CA 1
ATOM 682 C C . LYS A 1 86 ? -0.358 -8.834 9.269 1.00 96.00 86 LYS A C 1
ATOM 684 O O . LYS A 1 86 ? 0.806 -9.208 9.394 1.00 96.00 86 LYS A O 1
ATOM 689 N N . ILE A 1 87 ? -1.079 -9.149 8.193 1.00 98.06 87 ILE A N 1
ATOM 690 C CA . ILE A 1 87 ? -0.520 -9.893 7.059 1.00 98.06 87 ILE A CA 1
ATOM 691 C C . ILE A 1 87 ? 0.035 -8.878 6.067 1.00 98.06 87 ILE A C 1
ATOM 693 O O . ILE A 1 87 ? -0.725 -8.151 5.428 1.00 98.06 87 ILE A O 1
ATOM 697 N N . LEU A 1 88 ? 1.360 -8.840 5.935 1.00 98.56 88 LEU A N 1
ATOM 698 C CA . LEU A 1 88 ? 2.064 -8.005 4.969 1.00 98.56 88 LEU A CA 1
ATOM 699 C C . LEU A 1 88 ? 2.720 -8.882 3.909 1.00 98.56 88 LEU A C 1
ATOM 701 O O . LEU A 1 88 ? 3.447 -9.820 4.230 1.00 98.56 88 LEU A O 1
ATOM 705 N N . LYS A 1 89 ? 2.499 -8.548 2.640 1.00 98.56 89 LYS A N 1
ATOM 706 C CA . LYS A 1 89 ? 3.154 -9.206 1.510 1.00 98.56 89 LYS A CA 1
ATOM 707 C C . LYS A 1 89 ? 3.796 -8.185 0.586 1.00 98.56 89 LYS A C 1
ATOM 709 O O . LYS A 1 89 ? 3.200 -7.152 0.294 1.00 98.56 89 LYS A O 1
ATOM 714 N N . HIS A 1 90 ? 4.978 -8.495 0.071 1.00 98.31 90 HIS A N 1
ATOM 715 C CA . HIS A 1 90 ? 5.565 -7.795 -1.063 1.00 98.31 90 HIS A CA 1
ATOM 716 C C . HIS A 1 90 ? 4.908 -8.290 -2.357 1.00 98.31 90 HIS A C 1
ATOM 718 O O . HIS A 1 90 ? 4.871 -9.495 -2.608 1.00 98.31 90 HIS A O 1
ATOM 724 N N . VAL A 1 91 ? 4.384 -7.368 -3.164 1.00 98.31 91 VAL A N 1
ATOM 725 C CA . VAL A 1 91 ? 3.751 -7.649 -4.456 1.00 98.31 91 VAL A CA 1
ATOM 726 C C . VAL A 1 91 ? 4.777 -7.438 -5.557 1.00 98.31 91 VAL A C 1
ATOM 728 O O . VAL A 1 91 ? 5.197 -6.311 -5.823 1.00 98.31 91 VAL A O 1
ATOM 731 N N . ILE A 1 92 ? 5.167 -8.528 -6.205 1.00 98.00 92 ILE A N 1
ATOM 732 C CA . ILE A 1 92 ? 6.153 -8.537 -7.282 1.00 98.00 92 ILE A CA 1
ATOM 733 C C . ILE A 1 92 ? 5.434 -8.944 -8.566 1.00 98.00 92 ILE A C 1
ATOM 735 O O . ILE A 1 92 ? 4.803 -9.998 -8.599 1.00 98.00 92 ILE A O 1
ATOM 739 N N . ALA A 1 93 ? 5.537 -8.122 -9.607 1.00 97.38 93 ALA A N 1
ATOM 740 C CA . ALA A 1 93 ? 5.033 -8.405 -10.945 1.00 97.38 93 ALA A CA 1
ATOM 741 C C . ALA A 1 93 ? 6.213 -8.469 -11.916 1.00 97.38 93 ALA A C 1
ATOM 743 O O . ALA A 1 93 ? 7.041 -7.559 -11.938 1.00 97.38 93 ALA A O 1
ATOM 744 N N . ASP A 1 94 ? 6.327 -9.560 -12.672 1.00 96.50 94 ASP A N 1
ATOM 745 C CA . ASP A 1 94 ? 7.384 -9.758 -13.677 1.00 96.50 94 ASP A CA 1
ATOM 746 C C . ASP A 1 94 ? 8.811 -9.510 -13.134 1.00 96.50 94 ASP A C 1
ATOM 748 O O . ASP A 1 94 ? 9.690 -8.972 -13.805 1.00 96.50 94 ASP A O 1
ATOM 752 N N . GLY A 1 95 ? 9.042 -9.892 -11.873 1.00 95.12 95 GLY A N 1
ATOM 753 C CA . GLY A 1 95 ? 10.338 -9.770 -11.198 1.00 95.12 95 GLY A CA 1
ATOM 754 C C . GLY A 1 95 ? 10.637 -8.410 -10.557 1.00 95.12 95 GLY A C 1
ATOM 755 O O . GLY A 1 95 ? 11.653 -8.298 -9.874 1.00 95.12 95 GLY A O 1
ATOM 756 N N . VAL A 1 96 ? 9.761 -7.412 -10.697 1.00 94.88 96 VAL A N 1
ATOM 757 C CA . VAL A 1 96 ? 9.919 -6.078 -10.089 1.00 94.88 96 VAL A CA 1
ATOM 758 C C . VAL A 1 96 ? 8.781 -5.761 -9.111 1.00 94.88 96 VAL A C 1
ATOM 760 O O . VAL A 1 96 ? 7.705 -6.351 -9.216 1.00 94.88 96 VAL A O 1
ATOM 763 N N . PRO A 1 97 ? 8.965 -4.842 -8.143 1.00 96.50 97 PRO A N 1
ATOM 764 C CA . PRO A 1 97 ? 7.861 -4.362 -7.316 1.00 96.50 97 PRO A CA 1
ATOM 765 C C . PRO A 1 97 ? 6.709 -3.864 -8.195 1.00 96.50 97 PRO A C 1
ATOM 767 O O . PRO A 1 97 ? 6.919 -3.058 -9.104 1.00 96.50 97 PRO A O 1
ATOM 770 N N . ALA A 1 98 ? 5.492 -4.338 -7.931 1.00 96.94 98 ALA A N 1
ATOM 771 C CA . ALA A 1 98 ? 4.310 -4.066 -8.748 1.00 96.94 98 ALA A CA 1
ATOM 772 C C . ALA A 1 98 ? 3.776 -2.635 -8.522 1.00 96.94 98 ALA A C 1
ATOM 774 O O . ALA A 1 98 ? 2.705 -2.417 -7.955 1.00 96.94 98 ALA A O 1
ATOM 775 N N . TYR A 1 99 ? 4.558 -1.637 -8.932 1.00 95.38 99 TYR A N 1
ATOM 776 C CA . TYR A 1 99 ? 4.299 -0.224 -8.682 1.00 95.38 99 TYR A CA 1
ATOM 777 C C . TYR A 1 99 ? 2.890 0.193 -9.129 1.00 95.38 99 TYR A C 1
ATOM 779 O O . TYR A 1 99 ? 2.492 -0.015 -10.277 1.00 95.38 99 TYR A O 1
ATOM 787 N N . LYS A 1 100 ? 2.128 0.793 -8.203 1.00 95.50 100 LYS A N 1
ATOM 788 C CA . LYS A 1 100 ? 0.731 1.217 -8.395 1.00 95.50 100 LYS A CA 1
ATOM 789 C C . LYS A 1 100 ? -0.189 0.119 -8.939 1.00 95.50 100 LYS A C 1
ATOM 791 O O . LYS A 1 100 ? -1.110 0.443 -9.696 1.00 95.50 100 LYS A O 1
ATOM 796 N N . CYS A 1 101 ? 0.045 -1.138 -8.565 1.00 96.62 101 CYS A N 1
ATOM 797 C CA . CYS A 1 101 ? -0.747 -2.247 -9.075 1.00 96.62 101 CYS A CA 1
ATOM 798 C C . CYS A 1 101 ? -2.243 -2.147 -8.744 1.00 96.62 101 CYS A C 1
ATOM 800 O O . CYS A 1 101 ? -2.661 -1.503 -7.779 1.00 96.62 101 CYS A O 1
ATOM 802 N N . ALA A 1 102 ? -3.046 -2.790 -9.585 1.00 96.75 102 ALA A N 1
ATOM 803 C CA . ALA A 1 102 ? -4.468 -3.007 -9.393 1.00 96.75 102 ALA A CA 1
ATOM 804 C C . ALA A 1 102 ? -4.840 -4.386 -9.943 1.00 96.75 102 ALA A C 1
ATOM 806 O O . ALA A 1 102 ? -4.317 -4.814 -10.974 1.00 96.75 102 ALA A O 1
ATOM 807 N N . PHE A 1 103 ? -5.765 -5.061 -9.269 1.00 95.81 103 PHE A N 1
ATOM 808 C CA . PHE A 1 103 ? -6.290 -6.341 -9.722 1.00 95.81 103 PHE A CA 1
ATOM 809 C C . PHE A 1 103 ? -7.625 -6.141 -10.444 1.00 95.81 103 PHE A C 1
ATOM 811 O O . PHE A 1 103 ? -8.455 -5.347 -10.009 1.00 95.81 103 PHE A O 1
ATOM 818 N N . TYR A 1 104 ? -7.837 -6.845 -11.553 1.00 94.50 104 TYR A N 1
ATOM 819 C CA . TYR A 1 104 ? -9.084 -6.804 -12.316 1.00 94.50 104 TYR A CA 1
ATOM 820 C C . TYR A 1 104 ? -9.251 -8.091 -13.121 1.00 94.50 104 TYR A C 1
ATOM 822 O O . TYR A 1 104 ? -8.313 -8.540 -13.768 1.00 94.50 104 TYR A O 1
ATOM 830 N N . GLY A 1 105 ? -10.439 -8.702 -13.083 1.00 92.25 105 GLY A N 1
ATOM 831 C CA . GLY A 1 105 ? -10.723 -9.912 -13.869 1.00 92.25 105 GLY A CA 1
ATOM 832 C C . GLY A 1 105 ? -9.854 -11.134 -13.529 1.00 92.25 105 GLY A C 1
ATOM 833 O O . GLY A 1 105 ? -9.778 -12.055 -14.328 1.00 92.25 105 GLY A O 1
ATOM 834 N N . GLY A 1 106 ? -9.201 -11.143 -12.363 1.00 91.31 106 GLY A N 1
ATOM 835 C CA . GLY A 1 106 ? -8.249 -12.175 -11.934 1.00 91.31 106 GLY A CA 1
ATOM 836 C C . GLY A 1 106 ? -6.796 -11.850 -12.290 1.00 91.31 106 GLY A C 1
ATOM 837 O O . GLY A 1 106 ? -5.889 -12.465 -11.740 1.00 91.31 106 GLY A O 1
ATOM 838 N N . ASP A 1 107 ? -6.577 -10.842 -13.133 1.00 96.50 107 ASP A N 1
ATOM 839 C CA . ASP A 1 107 ? -5.260 -10.393 -13.564 1.00 96.50 107 ASP A CA 1
ATOM 840 C C . ASP A 1 107 ? -4.735 -9.249 -12.680 1.00 96.50 107 ASP A C 1
ATOM 842 O O . ASP A 1 107 ? -5.500 -8.487 -12.078 1.00 96.50 107 ASP A O 1
ATOM 846 N N . CYS A 1 108 ? -3.409 -9.101 -12.634 1.00 97.25 108 CYS A N 1
ATOM 847 C CA . CYS A 1 108 ? -2.730 -7.945 -12.051 1.00 97.25 108 CYS A CA 1
ATOM 848 C C . CYS A 1 108 ? -2.247 -7.013 -13.162 1.00 97.25 108 CYS A C 1
ATOM 850 O O . CYS A 1 108 ? -1.604 -7.450 -14.118 1.00 97.25 108 CYS A O 1
ATOM 852 N N . TYR A 1 109 ? -2.503 -5.721 -13.003 1.00 97.56 109 TYR A N 1
ATOM 853 C CA . TYR A 1 109 ? -1.965 -4.668 -13.852 1.00 97.56 109 TYR A CA 1
ATOM 854 C C . TYR A 1 109 ? -1.096 -3.752 -13.009 1.00 97.56 109 TYR A C 1
ATOM 856 O O . TYR A 1 109 ? -1.478 -3.404 -11.893 1.00 97.56 109 TYR A O 1
ATOM 864 N N . TYR A 1 110 ? 0.051 -3.328 -13.527 1.00 96.62 110 TYR A N 1
ATOM 865 C CA . TYR A 1 110 ? 0.963 -2.441 -12.809 1.00 96.62 110 TYR A CA 1
ATOM 866 C C . TYR A 1 110 ? 1.587 -1.405 -13.742 1.00 96.62 110 TYR A C 1
ATOM 868 O O . TYR A 1 110 ? 1.546 -1.537 -14.967 1.00 96.62 110 TYR A O 1
ATOM 876 N N . ALA A 1 111 ? 2.121 -0.335 -13.155 1.00 94.62 111 ALA A N 1
ATOM 877 C CA . ALA A 1 111 ? 2.840 0.689 -13.892 1.00 94.62 111 ALA A CA 1
ATOM 878 C C . ALA A 1 111 ? 4.299 0.253 -14.058 1.00 94.62 111 ALA A C 1
ATOM 880 O O . ALA A 1 111 ? 5.084 0.310 -13.110 1.00 94.62 111 ALA A O 1
ATOM 881 N N . GLN A 1 112 ? 4.656 -0.175 -15.264 1.00 91.12 112 GLN A N 1
ATOM 882 C CA . GLN A 1 112 ? 6.036 -0.469 -15.622 1.00 91.12 112 GLN A CA 1
ATOM 883 C C . GLN A 1 112 ? 6.752 0.840 -15.959 1.00 91.12 112 GLN A C 1
ATOM 885 O O . GLN A 1 112 ? 6.281 1.605 -16.802 1.00 91.12 112 GLN A O 1
ATOM 890 N N . CYS A 1 113 ? 7.877 1.082 -15.293 1.00 81.38 113 CYS A N 1
ATOM 891 C CA . CYS A 1 113 ? 8.778 2.191 -15.586 1.00 81.38 113 CYS A CA 1
ATOM 892 C C . CYS A 1 113 ? 9.803 1.737 -16.633 1.00 81.38 113 CYS A C 1
ATOM 894 O O . CYS A 1 113 ? 10.599 0.838 -16.358 1.00 81.38 113 CYS A O 1
ATOM 896 N N . GLU A 1 114 ? 9.796 2.349 -17.814 1.00 72.06 114 GLU A N 1
ATOM 897 C CA . GLU A 1 114 ? 10.855 2.198 -18.815 1.00 72.06 114 GLU A CA 1
ATOM 898 C C . GLU A 1 114 ? 11.682 3.494 -18.794 1.00 72.06 114 GLU A C 1
ATOM 900 O O . GLU A 1 114 ? 11.117 4.573 -18.802 1.00 72.06 114 GLU A O 1
ATOM 905 N N . ASN A 1 115 ? 13.014 3.431 -18.699 1.00 66.38 115 ASN A N 1
ATOM 906 C CA . ASN A 1 115 ? 13.893 4.621 -18.718 1.00 66.38 115 ASN A CA 1
ATOM 907 C C . ASN A 1 115 ? 13.611 5.720 -17.663 1.00 66.38 115 ASN A C 1
ATOM 909 O O . ASN A 1 115 ? 13.887 6.896 -17.891 1.00 66.38 115 ASN A O 1
ATOM 913 N N . GLY A 1 116 ? 13.128 5.351 -16.475 1.00 64.81 116 GLY A N 1
ATOM 914 C CA . GLY A 1 116 ? 12.900 6.281 -15.363 1.00 64.81 116 GLY A CA 1
ATOM 915 C C . GLY A 1 116 ? 11.422 6.428 -15.003 1.00 64.81 116 GLY A C 1
ATOM 916 O O . GLY A 1 116 ? 10.602 5.584 -15.347 1.00 64.81 116 GLY A O 1
ATOM 917 N N . PHE A 1 117 ? 11.076 7.467 -14.238 1.00 66.56 117 PHE A N 1
ATOM 918 C CA . PHE A 1 117 ? 9.712 7.650 -13.714 1.00 66.56 117 PHE A CA 1
ATOM 919 C C . PHE A 1 117 ? 8.734 8.335 -14.675 1.00 66.56 117 PHE A C 1
ATOM 921 O O . PHE A 1 117 ? 7.527 8.292 -14.419 1.00 66.56 117 PHE A O 1
ATOM 928 N N . GLU A 1 118 ? 9.220 8.998 -15.723 1.00 62.34 118 GLU A N 1
ATOM 929 C CA . GLU A 1 118 ? 8.365 9.779 -16.627 1.00 62.34 118 GLU A CA 1
ATOM 930 C C . GLU A 1 118 ? 7.692 8.889 -17.678 1.00 62.34 118 GLU A C 1
ATOM 932 O O . GLU A 1 118 ? 6.482 8.998 -17.888 1.00 62.34 118 GLU A O 1
ATOM 937 N N . ASP A 1 119 ? 8.425 7.914 -18.214 1.00 68.12 119 ASP A N 1
ATOM 938 C CA . ASP A 1 119 ? 7.924 6.964 -19.203 1.00 68.12 119 ASP A CA 1
ATOM 939 C C . ASP A 1 119 ? 7.335 5.727 -18.510 1.00 68.12 119 ASP A C 1
ATOM 941 O O . ASP A 1 119 ? 7.994 4.720 -18.235 1.00 68.12 119 ASP A O 1
ATOM 945 N N . ARG A 1 120 ? 6.044 5.826 -18.178 1.00 82.44 120 ARG A N 1
ATOM 946 C CA . ARG A 1 120 ? 5.283 4.743 -17.543 1.00 82.44 120 ARG A CA 1
ATOM 947 C C . ARG A 1 120 ? 4.150 4.269 -18.428 1.00 82.44 120 ARG A C 1
ATOM 949 O O . ARG A 1 120 ? 3.340 5.063 -18.901 1.00 82.44 120 ARG A O 1
ATOM 956 N N . ARG A 1 121 ? 4.022 2.949 -18.538 1.00 90.31 121 ARG A N 1
ATOM 957 C CA . ARG A 1 121 ? 2.872 2.296 -19.167 1.00 90.31 121 ARG A CA 1
ATOM 958 C C . ARG A 1 121 ? 2.200 1.331 -18.206 1.00 90.31 121 ARG A C 1
ATOM 960 O 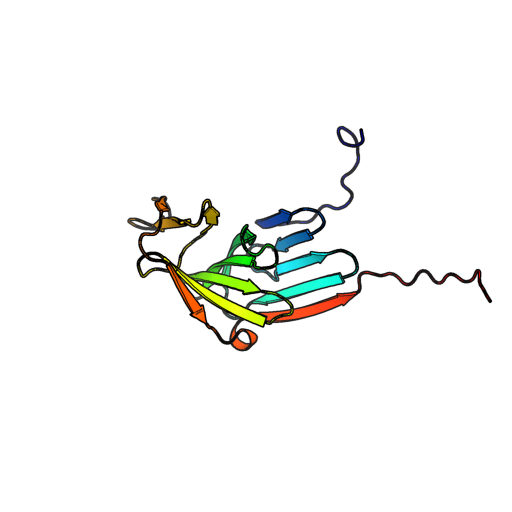O . ARG A 1 121 ? 2.854 0.687 -17.387 1.00 90.31 121 ARG A O 1
ATOM 967 N N . ILE A 1 122 ? 0.880 1.232 -18.318 1.00 93.94 122 ILE A N 1
ATOM 968 C CA . ILE A 1 122 ? 0.119 0.195 -17.626 1.00 93.94 122 ILE A CA 1
ATOM 969 C C . ILE A 1 122 ? 0.285 -1.089 -18.429 1.00 93.94 122 ILE A C 1
ATOM 971 O O . ILE A 1 122 ? -0.044 -1.127 -19.614 1.00 93.94 122 ILE A O 1
ATOM 975 N N . VAL A 1 123 ? 0.787 -2.133 -17.782 1.00 95.75 123 VAL A N 1
ATOM 976 C CA . VAL A 1 123 ? 0.951 -3.458 -18.383 1.00 95.75 123 VAL A CA 1
ATOM 977 C C . VAL A 1 123 ? 0.231 -4.496 -17.542 1.00 95.75 123 VAL A C 1
ATOM 979 O O . VAL A 1 123 ? 0.084 -4.337 -16.329 1.00 95.75 123 VAL A O 1
ATOM 982 N N . ARG A 1 124 ? -0.229 -5.563 -18.195 1.00 97.81 124 ARG A N 1
ATOM 983 C CA . ARG A 1 124 ? -0.696 -6.766 -17.508 1.00 97.81 124 ARG A CA 1
ATOM 984 C C . ARG A 1 124 ? 0.521 -7.592 -17.107 1.00 97.81 124 ARG A C 1
ATOM 986 O O . ARG A 1 124 ? 1.352 -7.873 -17.969 1.00 97.81 124 ARG A O 1
ATOM 993 N N . ALA A 1 125 ? 0.592 -7.991 -15.843 1.00 97.62 125 ALA A N 1
ATOM 994 C CA . ALA A 1 125 ? 1.645 -8.866 -15.352 1.00 97.62 125 ALA A CA 1
ATOM 995 C C . ALA A 1 125 ? 1.536 -10.259 -15.990 1.00 97.62 125 ALA A C 1
ATOM 997 O O . ALA A 1 125 ? 0.433 -10.790 -16.139 1.00 97.62 125 ALA A O 1
ATOM 998 N N . SER A 1 126 ? 2.670 -10.852 -16.355 1.00 97.44 126 SER A N 1
ATOM 999 C CA . SER A 1 126 ? 2.735 -12.250 -16.806 1.00 97.44 126 SER A CA 1
ATOM 1000 C C . SER A 1 126 ? 2.941 -13.207 -15.631 1.00 97.44 126 SER A C 1
ATOM 1002 O O . SER A 1 126 ? 2.404 -14.312 -15.638 1.00 97.44 126 SER A O 1
ATOM 1004 N N . ASP A 1 127 ? 3.687 -12.767 -14.617 1.00 97.25 127 ASP A N 1
ATOM 1005 C CA . ASP A 1 127 ? 3.881 -13.447 -13.336 1.00 97.25 127 ASP A CA 1
ATOM 1006 C C . ASP A 1 127 ? 3.589 -12.490 -12.176 1.00 97.25 127 ASP A C 1
ATOM 1008 O O . ASP A 1 127 ? 3.990 -11.324 -12.199 1.00 97.25 127 ASP A O 1
ATOM 1012 N N . VAL A 1 128 ? 2.919 -12.995 -11.139 1.00 97.38 128 VAL A N 1
ATOM 1013 C CA . VAL A 1 128 ? 2.649 -12.248 -9.907 1.00 97.38 128 VAL A CA 1
ATOM 1014 C C . VAL A 1 128 ? 3.005 -13.114 -8.715 1.00 97.38 128 VAL A C 1
ATOM 1016 O O . VAL A 1 128 ? 2.458 -14.201 -8.529 1.00 97.38 128 VAL A O 1
ATOM 1019 N N . ARG A 1 129 ? 3.875 -12.593 -7.853 1.00 97.81 129 ARG A N 1
ATOM 1020 C CA . ARG A 1 129 ? 4.278 -13.247 -6.611 1.00 97.81 129 ARG A CA 1
ATOM 1021 C C . ARG A 1 129 ? 3.970 -12.360 -5.419 1.00 97.81 129 ARG A C 1
ATOM 1023 O O . ARG A 1 129 ? 4.291 -11.174 -5.404 1.00 97.81 129 ARG A O 1
ATOM 1030 N N . LEU A 1 130 ? 3.365 -12.971 -4.407 1.00 97.25 130 LEU A N 1
ATOM 1031 C CA . LEU A 1 130 ? 3.134 -12.369 -3.104 1.00 97.25 130 LEU A CA 1
ATOM 1032 C C . LEU A 1 130 ? 4.079 -13.030 -2.105 1.00 97.25 130 LEU A C 1
ATOM 1034 O O . LEU A 1 130 ? 3.898 -14.197 -1.766 1.00 97.25 130 LEU A O 1
ATOM 1038 N N . VAL A 1 131 ? 5.097 -12.296 -1.667 1.00 98.25 131 VAL A N 1
ATOM 1039 C CA . VAL A 1 131 ? 6.109 -12.798 -0.728 1.00 98.25 131 VAL A CA 1
ATOM 1040 C C . VAL A 1 131 ? 5.791 -12.276 0.663 1.00 98.25 131 VAL A C 1
ATOM 1042 O O . VAL A 1 131 ? 5.682 -11.066 0.838 1.00 98.25 131 VAL A O 1
ATOM 1045 N N . ASP A 1 132 ? 5.637 -13.164 1.641 1.00 98.31 132 ASP A N 1
ATOM 1046 C CA . ASP A 1 132 ? 5.337 -12.759 3.014 1.00 98.31 132 ASP A CA 1
ATOM 1047 C C . ASP A 1 132 ? 6.487 -11.940 3.618 1.00 98.31 132 ASP A C 1
ATOM 1049 O O . ASP A 1 132 ? 7.665 -12.267 3.462 1.00 98.31 132 ASP A O 1
ATOM 1053 N N . LEU A 1 133 ? 6.124 -10.865 4.315 1.00 98.12 133 LEU A N 1
ATOM 1054 C CA . LEU A 1 133 ? 7.025 -10.019 5.086 1.00 98.12 133 LEU A CA 1
ATOM 1055 C C . LEU A 1 133 ? 6.599 -10.037 6.555 1.00 98.12 133 LEU A C 1
ATOM 1057 O O . LEU A 1 133 ? 5.420 -10.191 6.877 1.00 98.12 133 LEU A O 1
ATOM 1061 N N . ASN A 1 134 ? 7.552 -9.817 7.459 1.00 97.38 134 ASN A N 1
ATOM 1062 C CA . ASN A 1 134 ? 7.228 -9.595 8.863 1.00 97.38 134 ASN A CA 1
ATOM 1063 C C . ASN A 1 134 ? 6.615 -8.197 9.027 1.00 97.38 134 ASN A C 1
ATOM 1065 O O . ASN A 1 134 ? 7.341 -7.207 9.035 1.00 97.38 134 ASN A O 1
ATOM 1069 N N . ALA A 1 135 ? 5.290 -8.116 9.162 1.00 97.62 135 ALA A N 1
ATOM 1070 C CA . ALA A 1 135 ? 4.579 -6.842 9.222 1.00 97.62 135 ALA A CA 1
ATOM 1071 C C . ALA A 1 135 ? 5.095 -5.906 10.322 1.00 97.62 135 ALA A C 1
ATOM 1073 O O . ALA A 1 135 ? 5.236 -4.717 10.070 1.00 97.62 135 ALA A O 1
ATOM 1074 N N . GLU A 1 136 ? 5.443 -6.428 11.499 1.00 96.50 136 GLU A N 1
ATOM 1075 C CA . GLU A 1 136 ? 5.842 -5.608 12.651 1.00 96.50 136 GLU A CA 1
ATOM 1076 C C . GLU A 1 136 ? 7.203 -4.922 12.457 1.00 96.50 136 GLU A C 1
ATOM 1078 O O . GLU A 1 136 ? 7.503 -3.940 13.130 1.00 96.50 136 GLU A O 1
ATOM 1083 N N . GLN A 1 137 ? 8.015 -5.389 11.502 1.00 97.44 137 GLN A N 1
ATOM 1084 C CA . GLN A 1 137 ? 9.250 -4.703 11.109 1.00 97.44 137 GLN A CA 1
ATOM 1085 C C . GLN A 1 137 ? 8.991 -3.472 10.232 1.00 97.44 137 GLN A C 1
ATOM 1087 O O . GLN A 1 137 ? 9.824 -2.569 10.191 1.00 97.44 137 GLN A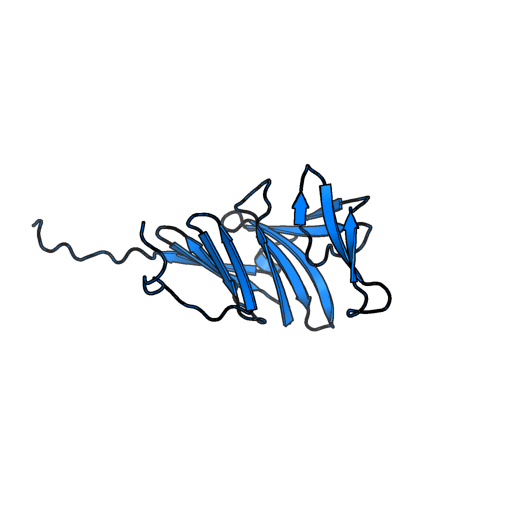 O 1
ATOM 1092 N N . PHE A 1 138 ? 7.857 -3.427 9.528 1.00 97.81 138 PHE A N 1
ATOM 1093 C CA . PHE A 1 138 ? 7.560 -2.399 8.525 1.00 97.81 138 PHE A CA 1
ATOM 1094 C C . PHE A 1 138 ? 6.389 -1.496 8.905 1.00 97.81 138 PHE A C 1
ATOM 1096 O O . PHE A 1 138 ? 6.309 -0.379 8.401 1.00 97.81 138 PHE A O 1
ATOM 1103 N N . ILE A 1 139 ? 5.473 -1.964 9.753 1.00 98.25 139 ILE A N 1
ATOM 1104 C CA . ILE A 1 139 ? 4.229 -1.272 10.077 1.00 98.25 139 ILE A CA 1
ATOM 1105 C C . ILE A 1 139 ? 3.925 -1.423 11.565 1.00 98.25 139 ILE A C 1
ATOM 1107 O O . ILE A 1 139 ? 3.810 -2.535 12.082 1.00 98.25 139 ILE A O 1
ATOM 1111 N N . THR A 1 140 ? 3.720 -0.291 12.232 1.00 98.31 140 THR A N 1
ATOM 1112 C CA . THR A 1 140 ? 3.054 -0.244 13.536 1.00 98.31 140 THR A CA 1
ATOM 1113 C C . THR A 1 140 ? 1.596 0.145 13.328 1.00 98.31 140 THR A C 1
ATOM 1115 O O . THR A 1 140 ? 1.313 1.213 12.787 1.00 98.31 140 THR A O 1
ATOM 1118 N N . GLU A 1 141 ? 0.685 -0.722 13.762 1.00 97.50 141 GLU A N 1
ATOM 1119 C CA . GLU A 1 141 ? -0.763 -0.511 13.716 1.00 97.50 141 GLU A CA 1
ATOM 1120 C C . GLU A 1 141 ? -1.279 -0.121 15.106 1.00 97.50 141 GLU A C 1
ATOM 1122 O O . GLU A 1 141 ? -1.009 -0.818 16.088 1.00 97.50 141 GLU A O 1
ATOM 1127 N N . THR A 1 142 ? -2.020 0.984 15.182 1.00 97.19 142 THR A N 1
ATOM 1128 C CA . THR A 1 142 ? -2.738 1.428 16.384 1.00 97.19 142 THR A CA 1
ATOM 1129 C C . THR A 1 142 ? -4.204 1.666 16.058 1.00 97.19 142 THR A C 1
ATOM 1131 O O . THR A 1 142 ? -4.531 2.119 14.963 1.00 97.19 142 THR A O 1
ATOM 1134 N N . GLU A 1 143 ? -5.086 1.387 17.012 1.00 95.06 143 GLU A N 1
ATOM 1135 C CA . GLU A 1 143 ? -6.532 1.532 16.853 1.00 95.06 143 GLU A CA 1
ATOM 1136 C C . GLU A 1 143 ? -7.105 2.428 17.949 1.00 95.06 143 GLU A C 1
ATOM 1138 O O . GLU A 1 143 ? -6.746 2.303 19.122 1.00 95.06 143 GLU A O 1
ATOM 1143 N N . GLU A 1 144 ? -8.025 3.301 17.554 1.00 94.06 144 GLU A N 1
ATOM 1144 C CA . GLU A 1 144 ? -8.802 4.157 18.439 1.00 94.06 144 GLU A CA 1
ATOM 1145 C C . GLU A 1 144 ? -10.296 3.956 18.164 1.00 94.06 144 GLU A C 1
ATOM 1147 O O . GLU A 1 144 ? -10.738 3.929 17.015 1.00 94.06 144 GLU A O 1
ATOM 1152 N N . SER A 1 145 ? -11.097 3.826 19.223 1.00 87.81 145 SER A N 1
ATOM 1153 C CA . SER A 1 145 ? -12.556 3.795 19.094 1.00 87.81 145 SER A CA 1
ATOM 1154 C C . SER A 1 145 ? -13.069 5.189 18.749 1.00 87.81 145 SER A C 1
ATOM 1156 O O . SER A 1 145 ? -12.752 6.155 19.443 1.00 87.81 145 SER A O 1
ATOM 1158 N N . THR A 1 146 ? -13.908 5.296 17.720 1.00 75.69 146 THR A N 1
ATOM 1159 C CA . THR A 1 146 ? -14.564 6.564 17.360 1.00 75.69 146 THR A CA 1
ATOM 1160 C C . THR A 1 146 ? -15.945 6.705 17.995 1.00 75.69 146 THR A C 1
ATOM 1162 O O . THR A 1 146 ? -16.647 7.682 17.732 1.00 75.69 146 THR A O 1
ATOM 1165 N N . TYR A 1 147 ? -16.360 5.756 18.843 1.00 62.16 147 TYR A N 1
ATOM 1166 C CA . TYR A 1 147 ? -17.545 5.939 19.671 1.00 62.16 147 TYR A CA 1
ATOM 1167 C C . TYR A 1 147 ? -17.252 6.994 20.738 1.00 62.16 147 TYR A C 1
ATOM 1169 O O . TYR A 1 147 ? -16.620 6.712 21.757 1.00 62.16 147 TYR A O 1
ATOM 1177 N N . SER A 1 148 ? -17.788 8.201 20.553 1.00 52.78 148 SER A N 1
ATOM 1178 C CA . SER A 1 148 ? -18.112 9.029 21.703 1.00 52.78 148 SER A CA 1
ATOM 1179 C C . SER A 1 148 ? -19.181 8.272 22.486 1.00 52.78 148 SER A C 1
ATOM 1181 O O . SER A 1 148 ? -20.299 8.053 22.020 1.00 52.78 148 SER A O 1
ATOM 1183 N N . ARG A 1 149 ? -18.836 7.805 23.685 1.00 41.34 149 ARG A N 1
ATOM 1184 C CA . ARG A 1 149 ? -19.857 7.429 24.655 1.00 41.34 149 ARG A CA 1
ATOM 1185 C C . ARG A 1 149 ? -20.610 8.724 24.943 1.00 41.34 149 ARG A C 1
ATOM 1187 O O . ARG A 1 149 ? -20.119 9.550 25.704 1.00 41.34 149 ARG A O 1
ATOM 1194 N N . SER A 1 150 ? -21.747 8.951 24.286 1.00 40.84 150 SER A N 1
ATOM 1195 C CA . SER A 1 150 ? -22.694 9.941 24.777 1.00 40.84 150 SER A CA 1
ATOM 1196 C C . SER A 1 150 ? -22.980 9.526 26.213 1.00 40.84 150 SER A C 1
ATOM 1198 O O . SER A 1 150 ? -23.456 8.408 26.444 1.00 40.84 150 SER A O 1
ATOM 1200 N N . GLU A 1 151 ? -22.613 10.361 27.179 1.00 41.47 151 GLU A N 1
ATOM 1201 C CA . GLU A 1 151 ? -23.151 10.267 28.528 1.00 41.47 151 GLU A CA 1
ATOM 1202 C C . GLU A 1 151 ? -24.667 10.439 28.390 1.00 41.47 151 GLU A C 1
ATOM 1204 O O . GLU A 1 151 ? -25.197 11.543 28.444 1.00 41.47 151 GLU A O 1
ATOM 1209 N N . ASN A 1 152 ? -25.381 9.350 28.107 1.00 42.78 152 ASN A N 1
ATOM 1210 C CA . ASN A 1 152 ? -26.821 9.314 28.264 1.00 42.78 152 ASN A CA 1
ATOM 1211 C C . ASN A 1 152 ? -27.061 9.292 29.770 1.00 42.78 152 ASN A C 1
ATOM 1213 O O . ASN A 1 152 ? -27.171 8.231 30.375 1.00 42.78 152 ASN A O 1
ATOM 1217 N N . VAL A 1 153 ? -27.110 10.490 30.352 1.00 48.56 153 VAL A N 1
ATOM 1218 C CA . VAL A 1 153 ? -27.515 10.768 31.739 1.00 48.56 153 VAL A CA 1
ATOM 1219 C C . VAL A 1 153 ? -29.033 10.548 31.930 1.00 48.56 153 VAL A C 1
ATOM 1221 O O . VAL A 1 153 ? -29.578 10.848 32.980 1.00 48.56 153 VAL A O 1
ATOM 1224 N N . GLU A 1 154 ? -29.756 10.010 30.940 1.00 46.09 154 GLU A N 1
ATOM 1225 C CA . GLU A 1 154 ? -31.223 9.869 30.987 1.00 46.09 154 GLU A CA 1
ATOM 1226 C C . GLU A 1 154 ? -31.753 8.475 31.365 1.00 46.09 154 GLU A C 1
ATOM 1228 O O . GLU A 1 154 ? -32.961 8.258 31.323 1.00 46.09 154 GLU A O 1
ATOM 1233 N N . PHE A 1 155 ? -30.900 7.538 31.786 1.00 47.34 155 PHE A N 1
ATOM 1234 C CA . PHE A 1 155 ? -31.370 6.267 32.355 1.00 47.34 155 PHE A CA 1
ATOM 1235 C C . PHE A 1 155 ? -30.555 5.857 33.591 1.00 47.34 155 PHE A C 1
ATOM 1237 O O . PHE A 1 155 ? -29.807 4.881 33.549 1.00 47.34 155 PHE A O 1
ATOM 1244 N N . GLU A 1 156 ? -30.737 6.598 34.687 1.00 38.16 156 GLU A N 1
ATOM 1245 C CA . GLU A 1 156 ? -30.593 6.102 36.069 1.00 38.16 156 GLU A CA 1
ATOM 1246 C C . GLU A 1 156 ? -31.898 6.321 36.842 1.00 38.16 156 GLU A C 1
ATOM 1248 O O . GLU A 1 156 ? -32.524 7.393 36.663 1.00 38.16 156 GLU A O 1
#

Sequence (156 aa):
MYGLNSEPMAQEFADVGFIHKDHVVYAGRRGPITIVEPGRAVTLSLHGVEFLYRISYDPFQPNRLLISGQYLDGTIFSWAYQPGMKILKHVIADGVPAYKCAFYGGDCYYAQCENGFEDRRIVRASDVRLVDLNAEQFITETEESTYSRSENVEFE

Radius of gyration: 17.97 Å; chains: 1; bounding box: 49×35×55 Å

Secondary structure (DSSP, 8-state):
---SSPPPS-----SEEEEETTEEEEE-TT-PEEEEETTEEEEEEESSEEEEEEEEEETTEEEEEEEEEEETTS-EEEEEEETTTTEEEEEEETTEE-TT-EEETTEEEEEEESSSSSSEEEEE-S-EEEEEE-HHHHEEEEEEE-------TT--

Foldseek 3Di:
DPDDPDDDPDDDDFPEWDDDDQWTWGAHQQDFIWIDHVFKIKTKDFPQFDTWDYWDAAPVHRQWIWTWGAGPVGFIWTWTARPPVLWIWTKDFPNGGQAPWYDDPNWIWGWDDDPDDPDTDIDIGPDIDTHTDRSVVTIDMDMDTPDPPPPPVPDD